Protein AF-A0A965CC77-F1 (afdb_monomer)

Secondary structure (DSSP, 8-state):
---------PPP---------------PPPPPPPP-HHHHHHHHH-TTTT-GGGHHHHHHHHHHHHHHHHTT--TTSHHHHHHHHHHHHHH-HHHHS-TT--S---------------------SS----HHHHHHHHHTT--HHHHHHHHHHHHHH--

Mean predicted aligned error: 20.15 Å

Nearest PDB structures (foldseek):
  8jr0-assembly1_C  TM=3.461E-01  e=9.703E+00  Mycobacterium tuberculosis

pLDDT: mean 76.2, std 16.99, range [41.66, 95.94]

Foldseek 3Di:
DDDDPPDPDPDPPPDPPPPPPPPPPPPPPPDPDPPLPVVVVLCVVCVLQPDPVNVVLNVVLVVLLVVCVVVVNDCSDPVVVVVSVVVSCVVCVVVVPDPPDPPPPDPDPDPDPDPDDDDDDDDDPDFDDDPVLVVVCVVVVHPSVVSSVVVVVVVVVVD

Structure (mmCIF, N/CA/C/O backbone):
data_AF-A0A965CC77-F1
#
_entry.id   AF-A0A965CC77-F1
#
loop_
_atom_site.group_PDB
_atom_site.id
_atom_site.type_symbol
_atom_site.label_atom_id
_atom_site.label_alt_id
_atom_site.label_comp_id
_atom_site.label_asym_id
_atom_site.label_entity_id
_atom_site.label_seq_id
_atom_site.pdbx_PDB_ins_code
_atom_site.Cartn_x
_atom_site.Cartn_y
_atom_site.Cartn_z
_atom_site.occupancy
_atom_site.B_iso_or_equiv
_atom_site.auth_seq_id
_atom_site.auth_comp_id
_atom_site.auth_asym_id
_atom_site.auth_atom_id
_atom_site.pdbx_PDB_model_num
ATOM 1 N N . LYS A 1 1 ? 20.777 -10.849 99.265 1.00 48.00 1 LYS A N 1
ATOM 2 C CA . LYS A 1 1 ? 19.436 -10.314 98.931 1.00 48.00 1 LYS A CA 1
ATOM 3 C C . LYS A 1 1 ? 19.590 -9.164 97.937 1.00 48.00 1 LYS A C 1
ATOM 5 O O . LYS A 1 1 ? 19.786 -8.059 98.401 1.00 48.00 1 LYS A O 1
ATOM 10 N N . VAL A 1 2 ? 19.589 -9.453 96.631 1.00 54.19 2 VAL A N 1
ATOM 11 C CA . VAL A 1 2 ? 19.307 -8.567 95.466 1.00 54.19 2 VAL A CA 1
ATOM 12 C C . VAL A 1 2 ? 19.549 -9.461 94.238 1.00 54.19 2 VAL A C 1
ATOM 14 O O . VAL A 1 2 ? 20.683 -9.850 93.998 1.00 54.19 2 VAL A O 1
ATOM 17 N N . GLU A 1 3 ? 18.567 -10.153 93.665 1.00 58.31 3 GLU A N 1
ATOM 18 C CA . GLU A 1 3 ? 17.359 -9.722 92.934 1.00 58.31 3 GLU A CA 1
ATOM 19 C C . GLU A 1 3 ? 17.663 -9.146 91.532 1.00 58.31 3 GLU A C 1
ATOM 21 O O . GLU A 1 3 ? 17.877 -7.956 91.344 1.00 58.31 3 GLU A O 1
ATOM 26 N N . ARG A 1 4 ? 17.711 -10.080 90.567 1.00 63.16 4 ARG A N 1
ATOM 27 C CA . ARG A 1 4 ? 17.312 -10.007 89.146 1.00 63.16 4 ARG A CA 1
ATOM 28 C C . ARG A 1 4 ? 17.517 -8.678 88.391 1.00 63.16 4 ARG A C 1
ATOM 30 O O . ARG A 1 4 ? 16.589 -7.889 88.265 1.00 63.16 4 ARG A O 1
ATOM 37 N N . LEU A 1 5 ? 18.645 -8.559 87.684 1.00 59.41 5 LEU A N 1
ATOM 38 C CA . LEU A 1 5 ? 18.768 -7.730 86.469 1.00 59.41 5 LEU A CA 1
ATOM 39 C C . LEU A 1 5 ? 19.151 -8.583 85.246 1.00 59.41 5 LEU A C 1
ATOM 41 O O . LEU A 1 5 ? 20.173 -8.382 84.602 1.00 59.41 5 LEU A O 1
ATOM 45 N N . ALA A 1 6 ? 18.317 -9.562 84.913 1.00 60.06 6 ALA A N 1
ATOM 46 C CA . ALA A 1 6 ? 18.449 -10.311 83.667 1.00 60.06 6 ALA A CA 1
ATOM 47 C C . ALA A 1 6 ? 17.050 -10.570 83.116 1.00 60.06 6 ALA A C 1
ATOM 49 O O . ALA A 1 6 ? 16.514 -11.645 83.346 1.00 60.06 6 ALA A O 1
ATOM 50 N N . ASN A 1 7 ? 16.414 -9.542 82.537 1.00 61.62 7 ASN A N 1
ATOM 51 C CA . ASN A 1 7 ? 15.302 -9.686 81.580 1.00 61.62 7 ASN A CA 1
ATOM 52 C C . ASN A 1 7 ? 14.756 -8.336 81.071 1.00 61.62 7 ASN A C 1
ATOM 54 O O . ASN A 1 7 ? 13.548 -8.158 80.956 1.00 61.62 7 ASN A O 1
ATOM 58 N N . TYR A 1 8 ? 15.617 -7.377 80.718 1.00 59.88 8 TYR A N 1
ATOM 59 C CA . TYR A 1 8 ? 15.155 -6.240 79.914 1.00 59.88 8 TYR A CA 1
ATOM 60 C C . TYR A 1 8 ? 15.536 -6.467 78.454 1.00 59.88 8 TYR A C 1
ATOM 62 O O . TYR A 1 8 ? 16.617 -6.098 78.003 1.00 59.88 8 TYR A O 1
ATOM 70 N N . LYS A 1 9 ? 14.652 -7.156 77.729 1.00 62.47 9 LYS A N 1
ATOM 71 C CA . LYS A 1 9 ? 14.700 -7.256 76.272 1.00 62.47 9 LYS A CA 1
ATOM 72 C C . LYS A 1 9 ? 13.653 -6.279 75.754 1.00 62.47 9 LYS A C 1
ATOM 74 O O . LYS A 1 9 ? 12.461 -6.540 75.890 1.00 62.47 9 LYS A O 1
ATOM 79 N N . SER A 1 10 ? 14.089 -5.133 75.240 1.00 63.38 10 SER A N 1
ATOM 80 C CA . SER A 1 10 ? 13.192 -4.185 74.579 1.00 63.38 10 SER A CA 1
ATOM 81 C C . SER A 1 10 ? 12.434 -4.918 73.465 1.00 63.38 10 SER A C 1
ATOM 83 O O . SER A 1 10 ? 13.075 -5.655 72.705 1.00 63.38 10 SER A O 1
ATOM 85 N N . PRO A 1 11 ? 11.102 -4.777 73.354 1.00 66.44 11 PRO A N 1
ATOM 86 C CA . PRO A 1 11 ? 10.393 -5.333 72.213 1.00 66.44 11 PRO A CA 1
ATOM 87 C C . PRO A 1 11 ? 10.922 -4.652 70.940 1.00 66.44 11 PRO A C 1
ATOM 89 O O . PRO A 1 11 ? 11.126 -3.434 70.949 1.00 66.44 11 PRO A O 1
ATOM 92 N N . PRO A 1 12 ? 11.200 -5.402 69.858 1.00 61.41 12 PRO A N 1
ATOM 93 C CA . PRO A 1 12 ? 11.534 -4.780 68.590 1.00 61.41 12 PRO A CA 1
ATOM 94 C C . PRO A 1 12 ? 10.345 -3.924 68.154 1.00 61.41 12 PRO A C 1
ATOM 96 O O . PRO A 1 12 ? 9.208 -4.394 68.119 1.00 61.41 12 PRO A O 1
ATOM 99 N N . LEU A 1 13 ? 10.618 -2.661 67.831 1.00 61.09 13 LEU A N 1
ATOM 100 C CA . LEU A 1 13 ? 9.672 -1.752 67.194 1.00 61.09 13 LEU A CA 1
ATOM 101 C C . LEU A 1 13 ? 9.533 -2.180 65.724 1.00 61.09 13 LEU A C 1
ATOM 103 O O . LEU A 1 13 ? 10.049 -1.546 64.808 1.00 61.09 13 LEU A O 1
ATOM 107 N N . GLN A 1 14 ? 8.944 -3.352 65.509 1.00 59.06 14 GLN A N 1
ATOM 108 C CA . GLN A 1 14 ? 8.606 -3.826 64.182 1.00 59.06 14 GLN A CA 1
ATOM 109 C C . GLN A 1 14 ? 7.265 -3.187 63.843 1.00 59.06 14 GLN A C 1
ATOM 111 O O . GLN A 1 14 ? 6.222 -3.605 64.340 1.00 59.06 14 GLN A O 1
ATOM 116 N N . ASN A 1 15 ? 7.325 -2.104 63.070 1.00 61.09 15 ASN A N 1
ATOM 117 C CA . ASN A 1 15 ? 6.144 -1.475 62.496 1.00 61.09 15 ASN A CA 1
ATOM 118 C C . ASN A 1 15 ? 5.322 -2.561 61.797 1.00 61.09 15 ASN A C 1
ATOM 120 O O . ASN A 1 15 ? 5.904 -3.393 61.094 1.00 61.09 15 ASN A O 1
ATOM 124 N N . GLU A 1 16 ? 4.004 -2.554 62.013 1.00 60.78 16 GLU A N 1
ATOM 125 C CA . GLU A 1 16 ? 3.051 -3.395 61.292 1.00 60.78 16 GLU A CA 1
ATOM 126 C C . GLU A 1 16 ? 3.426 -3.419 59.812 1.00 60.78 16 GLU A C 1
ATOM 128 O O . GLU A 1 16 ? 3.347 -2.413 59.103 1.00 60.78 16 GLU A O 1
ATOM 133 N N . GLN A 1 17 ? 3.896 -4.582 59.369 1.00 56.34 17 GLN A N 1
ATOM 134 C CA . GLN A 1 17 ? 4.055 -4.878 57.965 1.00 56.34 17 GLN A CA 1
ATOM 135 C C . GLN A 1 17 ? 2.638 -4.876 57.406 1.00 56.34 17 GLN A C 1
ATOM 137 O O . GLN A 1 17 ? 1.882 -5.827 57.589 1.00 56.34 17 GLN A O 1
ATOM 142 N N . THR A 1 18 ? 2.256 -3.748 56.817 1.00 57.38 18 THR A N 1
ATOM 143 C CA . THR A 1 18 ? 1.028 -3.619 56.049 1.00 57.38 18 THR A CA 1
ATOM 144 C C . THR A 1 18 ? 1.132 -4.672 54.959 1.00 57.38 18 THR A C 1
ATOM 146 O O . THR A 1 18 ? 1.984 -4.578 54.077 1.00 57.38 18 THR A O 1
ATOM 149 N N . ASP A 1 19 ? 0.336 -5.731 55.091 1.00 53.94 19 ASP A N 1
ATOM 150 C CA . ASP A 1 19 ? 0.181 -6.759 54.075 1.00 53.94 19 ASP A CA 1
ATOM 151 C C . ASP A 1 19 ? -0.388 -6.061 52.839 1.00 53.94 19 ASP A C 1
ATOM 153 O O . ASP A 1 19 ? -1.588 -5.799 52.727 1.00 53.94 19 ASP A O 1
ATOM 157 N N . VAL A 1 20 ? 0.506 -5.632 51.949 1.00 55.69 20 VAL A N 1
ATOM 158 C CA . VAL A 1 20 ? 0.132 -5.102 50.648 1.00 55.69 20 VAL A CA 1
ATOM 159 C C . VAL A 1 20 ? -0.315 -6.319 49.860 1.00 55.69 20 VAL A C 1
ATOM 161 O O . VAL A 1 20 ? 0.488 -6.962 49.187 1.00 55.69 20 VAL A O 1
ATOM 164 N N . LYS A 1 21 ? -1.596 -6.678 49.994 1.00 60.78 21 LYS A N 1
ATOM 165 C CA . LYS A 1 21 ? -2.269 -7.551 49.038 1.00 60.78 21 LYS A CA 1
ATOM 166 C C . LYS A 1 21 ? -1.877 -7.053 47.647 1.00 60.78 21 LYS A C 1
ATOM 168 O 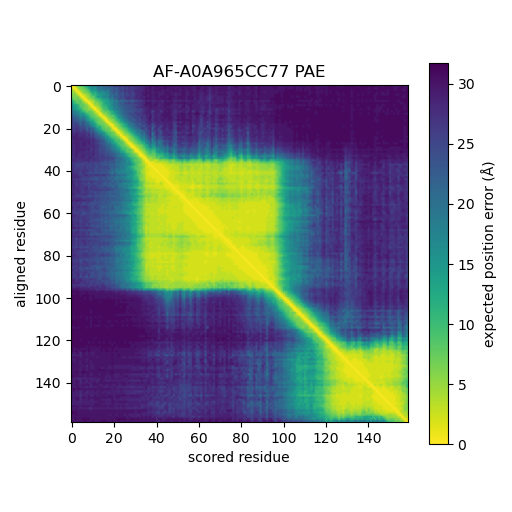O . LYS A 1 21 ? -2.215 -5.912 47.320 1.00 60.78 21 LYS A O 1
ATOM 173 N N . PRO A 1 22 ? -1.169 -7.841 46.822 1.00 56.47 22 PRO A N 1
ATOM 174 C CA . PRO A 1 22 ? -1.091 -7.510 45.420 1.00 56.47 22 PRO A CA 1
ATOM 175 C C . PRO A 1 22 ? -2.518 -7.667 44.906 1.00 56.47 22 PRO A C 1
ATOM 177 O O . PRO A 1 22 ? -3.017 -8.790 44.782 1.00 56.47 22 PRO A O 1
ATOM 180 N N . ASP A 1 23 ? -3.196 -6.539 44.689 1.00 53.59 23 ASP A N 1
ATOM 181 C CA . ASP A 1 23 ? -4.390 -6.469 43.861 1.00 53.59 23 ASP A CA 1
ATOM 182 C C . ASP A 1 23 ? -3.997 -7.120 42.540 1.00 53.59 23 ASP A C 1
ATOM 184 O O . ASP A 1 23 ? -3.299 -6.559 41.693 1.00 53.59 23 ASP A O 1
ATOM 188 N N . SER A 1 24 ? -4.329 -8.402 42.453 1.00 54.28 24 SER A N 1
ATOM 189 C CA . SER A 1 24 ? -4.095 -9.226 41.294 1.00 54.28 24 SER A CA 1
ATOM 190 C C . SER A 1 24 ? -5.127 -8.725 40.314 1.00 54.28 24 SER A C 1
ATOM 192 O O . SER A 1 24 ? -6.263 -9.195 40.303 1.00 54.28 24 SER A O 1
ATOM 194 N N . VAL A 1 25 ? -4.763 -7.685 39.565 1.00 53.00 25 VAL A N 1
ATOM 195 C CA . VAL A 1 25 ? -5.530 -7.229 38.419 1.00 53.00 25 VAL A CA 1
ATOM 196 C C . VAL A 1 25 ? -5.524 -8.421 37.477 1.00 53.00 25 VAL A C 1
ATOM 198 O O . VAL A 1 25 ? -4.558 -8.663 36.755 1.00 53.00 25 VAL A O 1
ATOM 201 N N . VAL A 1 26 ? -6.568 -9.241 37.573 1.00 53.47 26 VAL A N 1
ATOM 202 C CA . VAL A 1 26 ? -6.860 -10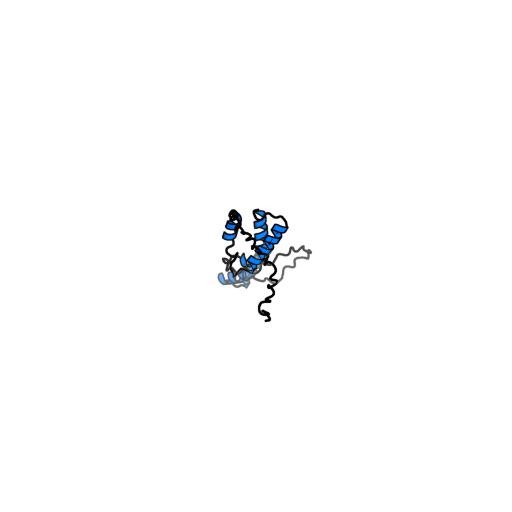.288 36.610 1.00 53.47 26 VAL A CA 1
ATOM 203 C C . VAL A 1 26 ? -7.108 -9.528 35.318 1.00 53.47 26 VAL A C 1
ATOM 205 O O . VAL A 1 26 ? -8.204 -9.031 35.066 1.00 53.47 26 VAL A O 1
ATOM 208 N N . GLN A 1 27 ? -6.046 -9.351 34.529 1.00 57.84 27 GLN A N 1
ATOM 209 C CA . GLN A 1 27 ? -6.159 -9.025 33.122 1.00 57.84 27 GLN A CA 1
ATOM 210 C C . GLN A 1 27 ? -6.883 -10.212 32.508 1.00 57.84 27 GLN A C 1
ATOM 212 O O . GLN A 1 27 ? -6.274 -11.200 32.105 1.00 57.84 27 GLN A O 1
ATOM 217 N N . ASN A 1 28 ? -8.212 -10.138 32.514 1.00 56.66 28 ASN A N 1
ATOM 218 C CA . ASN A 1 28 ? -9.035 -10.975 31.672 1.00 56.66 28 ASN A CA 1
ATOM 219 C C . ASN A 1 28 ? -8.447 -10.809 30.263 1.00 56.66 28 ASN A C 1
ATOM 221 O O . ASN A 1 28 ? -8.403 -9.666 29.788 1.00 56.66 28 ASN A O 1
ATOM 225 N N . PRO A 1 29 ? -7.930 -11.871 29.617 1.00 62.66 29 PRO A N 1
ATOM 226 C CA . PRO A 1 29 ? -7.475 -11.743 28.246 1.00 62.66 29 PRO A CA 1
ATOM 227 C C . PRO A 1 29 ? -8.653 -11.165 27.454 1.00 62.66 29 PRO A C 1
ATOM 229 O O . PRO A 1 29 ? -9.780 -11.651 27.626 1.00 62.66 29 PRO A O 1
ATOM 232 N N . PRO A 1 30 ? -8.452 -10.084 26.678 1.00 61.62 30 PRO A N 1
ATOM 233 C CA . PRO A 1 30 ? -9.524 -9.532 25.870 1.00 61.62 30 PRO A CA 1
ATOM 234 C C . PRO A 1 30 ? -10.113 -10.683 25.061 1.00 61.62 30 PRO A C 1
ATOM 236 O O . PRO A 1 30 ? -9.367 -11.458 24.456 1.00 61.62 30 PRO A O 1
ATOM 239 N N . ALA A 1 31 ? -11.439 -10.836 25.123 1.00 61.34 31 ALA A N 1
ATOM 240 C CA . ALA A 1 31 ? -12.141 -11.814 24.304 1.00 61.34 31 ALA A CA 1
ATOM 241 C C . ALA A 1 31 ? -11.604 -11.690 22.871 1.00 61.34 31 ALA A C 1
ATOM 243 O O . ALA A 1 31 ? -11.422 -10.550 22.420 1.00 61.34 31 ALA A O 1
ATOM 244 N N . PRO A 1 32 ? -11.291 -12.806 22.183 1.00 58.69 32 PRO A N 1
ATOM 245 C CA . PRO A 1 32 ? -10.737 -12.739 20.842 1.00 58.69 32 PRO A CA 1
ATOM 246 C C . PRO A 1 32 ? -11.667 -11.861 20.017 1.00 58.69 32 PRO A C 1
ATOM 248 O O . PRO A 1 32 ? -12.861 -12.151 19.891 1.00 58.69 32 PRO A O 1
ATOM 251 N N . ALA A 1 33 ? -11.136 -10.725 19.559 1.00 62.56 33 ALA A N 1
ATOM 252 C CA . ALA A 1 33 ? -11.894 -9.815 18.727 1.00 62.56 33 ALA A CA 1
ATOM 253 C C . ALA A 1 33 ? -12.470 -10.632 17.562 1.00 62.56 33 ALA A C 1
ATOM 255 O O . ALA A 1 33 ? -11.777 -11.528 17.065 1.00 62.56 33 ALA A O 1
ATOM 256 N N . PRO A 1 34 ? -13.723 -10.376 17.145 1.00 64.88 34 PRO A N 1
ATOM 257 C CA . PRO A 1 34 ? -14.297 -11.072 16.005 1.00 64.88 34 PRO A CA 1
ATOM 258 C C . PRO A 1 34 ? -13.305 -10.989 14.849 1.00 64.88 34 PRO A C 1
ATOM 260 O O . PRO A 1 34 ? -12.827 -9.900 14.520 1.00 64.88 34 PRO A O 1
ATOM 263 N N . VAL A 1 35 ? -12.946 -12.157 14.314 1.00 63.47 35 VAL A N 1
ATOM 264 C CA . VAL A 1 35 ? -11.918 -12.287 13.284 1.00 63.47 35 VAL A CA 1
ATOM 265 C C . VAL A 1 35 ? -12.329 -11.394 12.124 1.00 63.47 35 VAL A C 1
ATOM 267 O O . VAL A 1 35 ? -13.403 -11.570 11.542 1.00 63.47 35 VAL A O 1
ATOM 270 N N . ASP A 1 36 ? -11.519 -10.383 11.833 1.00 79.38 36 ASP A N 1
ATOM 271 C CA . ASP A 1 36 ? -11.839 -9.451 10.768 1.00 79.38 36 ASP A CA 1
ATOM 272 C C . ASP A 1 36 ? -11.634 -10.163 9.431 1.00 79.38 36 ASP A C 1
ATOM 274 O O . ASP A 1 36 ? -10.512 -10.337 8.956 1.00 79.38 36 ASP A O 1
ATOM 278 N N . THR A 1 37 ? -12.739 -10.624 8.847 1.00 86.06 37 THR A N 1
ATOM 279 C CA . THR A 1 37 ? -12.742 -11.361 7.575 1.00 86.06 37 THR A CA 1
ATOM 280 C C . THR A 1 37 ? -11.993 -10.624 6.462 1.00 86.06 37 THR A C 1
ATOM 282 O O . THR A 1 37 ? -11.368 -11.271 5.622 1.00 86.06 37 THR A O 1
ATOM 285 N N . LYS A 1 38 ? -11.994 -9.281 6.465 1.00 86.12 38 LYS A N 1
ATOM 286 C CA . LYS A 1 38 ? -11.270 -8.480 5.471 1.00 86.12 38 LYS A CA 1
ATOM 287 C C . LYS A 1 38 ? -9.778 -8.440 5.747 1.00 86.12 38 LYS A C 1
ATOM 289 O O . LYS A 1 38 ? -8.998 -8.523 4.803 1.00 86.12 38 LYS A O 1
ATOM 294 N N . ALA A 1 39 ? -9.383 -8.350 7.014 1.00 85.62 39 ALA A N 1
ATOM 295 C CA . ALA A 1 39 ? -7.975 -8.419 7.387 1.00 85.62 39 ALA A CA 1
ATOM 296 C C . ALA A 1 39 ? -7.376 -9.777 7.009 1.00 85.62 39 ALA A C 1
ATOM 298 O O . ALA A 1 39 ? -6.283 -9.815 6.452 1.00 85.62 39 ALA A O 1
ATOM 299 N N . LEU A 1 40 ? -8.127 -10.861 7.221 1.00 87.44 40 LEU A N 1
ATOM 300 C CA . LEU A 1 40 ? -7.708 -12.209 6.842 1.00 87.44 40 LEU A CA 1
ATOM 301 C C . LEU A 1 40 ? -7.535 -12.328 5.321 1.00 87.44 40 LEU A C 1
ATOM 303 O O . LEU A 1 40 ? -6.464 -12.681 4.846 1.00 87.44 40 LEU A O 1
ATOM 307 N N . ALA A 1 41 ? -8.540 -11.899 4.550 1.00 89.31 41 ALA A N 1
ATOM 308 C CA . ALA A 1 41 ? -8.469 -11.905 3.089 1.00 89.31 41 ALA A CA 1
ATOM 309 C C . ALA A 1 41 ? -7.367 -10.987 2.527 1.00 89.31 41 ALA A C 1
ATOM 311 O O . ALA A 1 41 ? -6.851 -11.227 1.433 1.00 89.31 41 ALA A O 1
ATOM 312 N N . TRP A 1 42 ? -7.031 -9.903 3.231 1.00 89.00 42 TRP A N 1
ATOM 313 C CA . TRP A 1 42 ? -5.912 -9.038 2.870 1.00 89.00 42 TRP A CA 1
ATOM 314 C C . TRP A 1 42 ? -4.576 -9.720 3.165 1.00 89.00 42 TRP A C 1
ATOM 316 O O . TRP A 1 42 ? -3.704 -9.708 2.301 1.00 89.00 42 TRP A O 1
ATOM 326 N N . GLN A 1 43 ? -4.428 -10.356 4.325 1.00 88.00 43 GLN A N 1
ATOM 327 C CA . GLN A 1 43 ? -3.232 -11.118 4.676 1.00 88.00 43 GLN A CA 1
ATOM 328 C C . GLN A 1 43 ? -3.012 -12.285 3.704 1.00 88.00 43 GLN A C 1
ATOM 330 O O . GLN A 1 43 ? -1.904 -12.461 3.213 1.00 88.00 43 GLN A O 1
ATOM 335 N N . ASP A 1 44 ? -4.074 -13.002 3.323 1.00 88.12 44 ASP A N 1
ATOM 336 C CA . ASP A 1 44 ? -3.999 -14.090 2.342 1.00 88.12 44 ASP A CA 1
ATOM 337 C C . ASP A 1 44 ? -3.435 -13.623 0.990 1.00 88.12 44 ASP A C 1
ATOM 339 O O . ASP A 1 44 ? -2.691 -14.347 0.329 1.00 88.12 44 ASP A O 1
ATOM 343 N N . LYS A 1 45 ? -3.742 -12.386 0.585 1.00 88.38 45 LYS A N 1
ATOM 344 C CA . LYS A 1 45 ? -3.197 -11.763 -0.634 1.00 88.38 45 LYS A CA 1
ATOM 345 C C . LYS A 1 45 ? -1.779 -11.223 -0.456 1.00 88.38 45 LYS A C 1
ATOM 347 O O . LYS A 1 45 ? -1.078 -11.032 -1.445 1.00 88.38 45 LYS A O 1
ATOM 352 N N . ASN A 1 46 ? -1.375 -10.948 0.777 1.00 90.12 46 ASN A N 1
ATOM 353 C CA . ASN A 1 46 ? -0.124 -10.292 1.127 1.00 90.12 46 ASN A CA 1
ATOM 354 C C . ASN A 1 46 ? 0.711 -11.220 2.013 1.00 90.12 46 ASN A C 1
ATOM 356 O O . ASN A 1 46 ? 0.986 -10.901 3.165 1.00 90.12 46 ASN A O 1
ATOM 360 N N . GLN A 1 47 ? 1.124 -12.362 1.454 1.00 89.31 47 GLN A N 1
ATOM 361 C CA . GLN A 1 47 ? 1.928 -13.366 2.169 1.00 89.31 47 GLN A CA 1
ATOM 362 C C . GLN A 1 47 ? 3.250 -12.797 2.707 1.00 89.31 47 GLN A C 1
ATOM 364 O O . GLN A 1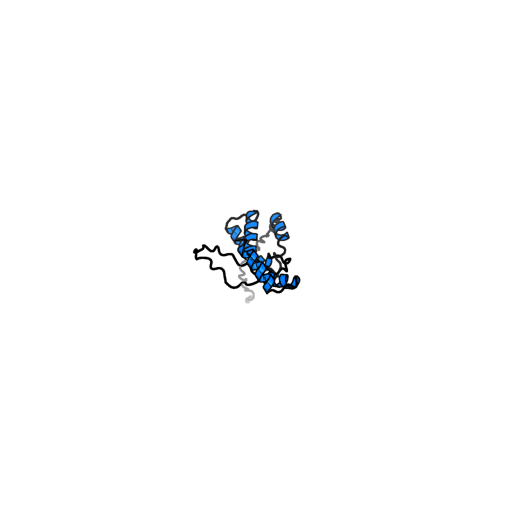 47 ? 3.711 -13.234 3.748 1.00 89.31 47 GLN A O 1
ATOM 369 N N . TRP A 1 48 ? 3.786 -11.756 2.058 1.00 88.88 48 TRP A N 1
ATOM 370 C CA . TRP A 1 48 ? 4.971 -11.018 2.506 1.00 88.88 48 TRP A CA 1
ATOM 371 C C . TRP A 1 48 ? 4.795 -10.347 3.882 1.00 88.88 48 TRP A C 1
ATOM 373 O O . TRP A 1 48 ? 5.775 -9.948 4.509 1.00 88.88 48 TRP A O 1
ATOM 383 N N . PHE A 1 49 ? 3.560 -10.159 4.360 1.00 90.31 49 PHE A N 1
ATOM 384 C CA . PHE A 1 49 ? 3.297 -9.485 5.626 1.00 90.31 49 PHE A CA 1
ATOM 385 C C . PHE A 1 49 ? 3.677 -10.384 6.808 1.00 90.31 49 PHE A C 1
ATOM 387 O O . PHE A 1 49 ? 3.013 -11.381 7.087 1.00 90.31 49 PHE A O 1
ATOM 394 N N . GLY A 1 50 ? 4.721 -9.991 7.540 1.00 85.81 50 GLY A N 1
ATOM 395 C CA . GLY A 1 50 ? 5.285 -10.784 8.636 1.00 85.81 50 GLY A CA 1
ATOM 39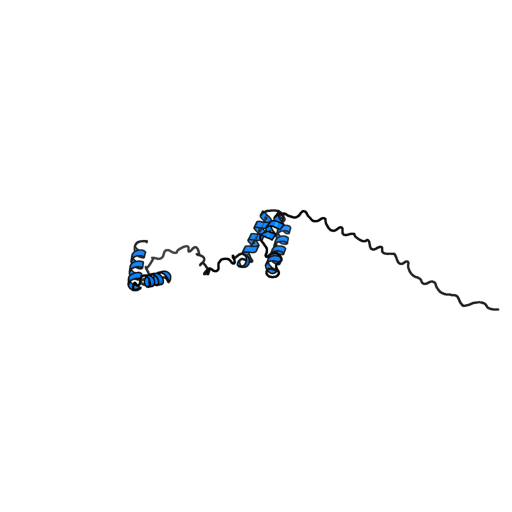6 C C . GLY A 1 50 ? 6.414 -11.728 8.217 1.00 85.81 50 GLY A C 1
ATOM 397 O O . GLY A 1 50 ? 7.000 -12.370 9.089 1.00 85.81 50 GLY A O 1
ATOM 398 N N . ASP A 1 51 ? 6.767 -11.774 6.929 1.00 90.69 51 ASP A N 1
ATOM 399 C CA . ASP A 1 51 ? 7.969 -12.471 6.482 1.00 90.69 51 ASP A CA 1
ATOM 400 C C . ASP A 1 51 ? 9.228 -11.688 6.889 1.00 90.69 51 ASP A C 1
ATOM 402 O O . ASP A 1 51 ? 9.289 -10.469 6.686 1.00 90.69 51 ASP A O 1
ATOM 406 N N . PRO A 1 52 ? 10.279 -12.366 7.385 1.00 88.88 52 PRO A N 1
ATOM 407 C CA . PRO A 1 52 ? 11.526 -11.710 7.777 1.00 88.88 52 PRO A CA 1
ATOM 408 C C . PRO A 1 52 ? 12.254 -11.061 6.589 1.00 88.88 52 PRO A C 1
ATOM 410 O O . PRO A 1 52 ? 12.973 -10.085 6.768 1.00 88.88 52 PRO A O 1
ATOM 413 N N . GLU A 1 53 ? 12.044 -11.552 5.364 1.00 87.25 53 GLU A N 1
ATOM 414 C CA . GLU A 1 53 ? 12.612 -10.951 4.147 1.00 87.25 53 GLU A CA 1
ATOM 415 C C . GLU A 1 53 ? 11.931 -9.627 3.752 1.00 87.25 53 GLU A C 1
ATOM 417 O O . GLU A 1 53 ? 12.511 -8.826 3.023 1.00 87.25 53 GLU A O 1
ATOM 422 N N . HIS A 1 54 ? 10.717 -9.372 4.251 1.00 89.19 54 HIS A N 1
ATOM 423 C CA . HIS A 1 54 ? 9.906 -8.195 3.928 1.00 89.19 54 HIS A CA 1
ATOM 424 C C . HIS A 1 54 ? 9.568 -7.380 5.192 1.00 89.19 54 HIS A C 1
ATOM 426 O O . HIS A 1 54 ? 8.513 -6.739 5.290 1.00 89.19 54 HIS A O 1
ATOM 432 N N . GLU A 1 55 ? 10.476 -7.375 6.175 1.00 92.31 55 GLU A N 1
ATOM 433 C CA . GLU A 1 55 ? 10.312 -6.654 7.444 1.00 92.31 55 GLU A CA 1
ATOM 434 C C . GLU A 1 55 ? 10.125 -5.142 7.231 1.00 92.31 55 GLU A C 1
ATOM 436 O O . GLU A 1 55 ? 9.296 -4.512 7.896 1.00 92.31 55 GLU A O 1
ATOM 441 N N . GLU A 1 56 ? 10.823 -4.555 6.255 1.00 92.75 56 GLU A N 1
ATOM 442 C CA . GLU A 1 56 ? 10.686 -3.134 5.917 1.00 92.75 56 GLU A CA 1
ATOM 443 C C . GLU A 1 56 ? 9.281 -2.800 5.3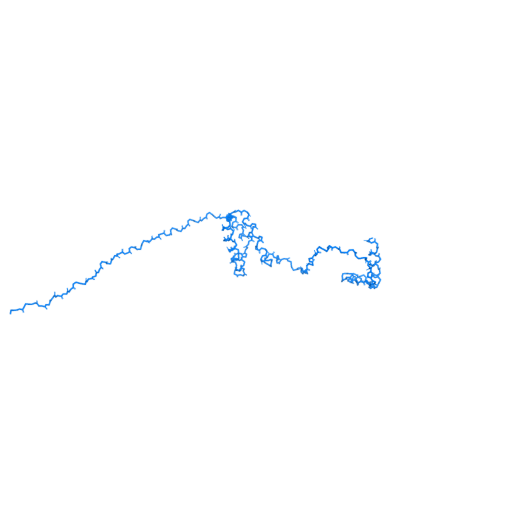98 1.00 92.75 56 GLU A C 1
ATOM 445 O O . GLU 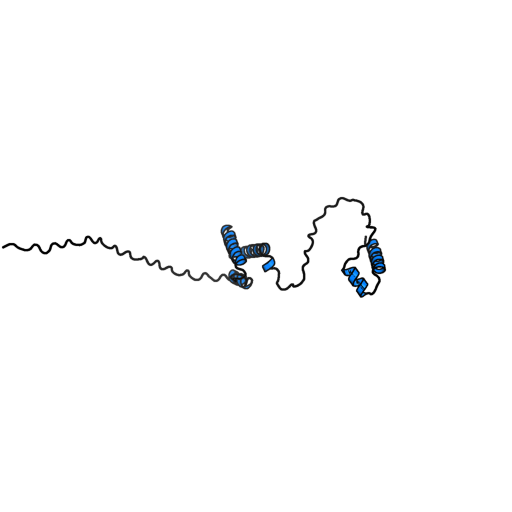A 1 56 ? 8.667 -1.819 5.830 1.00 92.75 56 GLU A O 1
ATOM 450 N N . MET A 1 57 ? 8.734 -3.644 4.516 1.00 92.00 57 MET A N 1
ATOM 451 C CA . MET A 1 57 ? 7.368 -3.491 4.007 1.00 92.00 57 MET A CA 1
ATOM 452 C C . MET A 1 57 ? 6.341 -3.632 5.124 1.00 92.00 57 MET A C 1
ATOM 454 O O . MET A 1 57 ? 5.392 -2.850 5.199 1.00 92.00 57 MET A O 1
ATOM 458 N N . THR A 1 58 ? 6.547 -4.605 6.012 1.00 93.50 58 THR A N 1
ATOM 459 C CA . THR A 1 58 ? 5.677 -4.855 7.165 1.00 93.50 58 THR A CA 1
ATOM 460 C C . THR A 1 58 ? 5.689 -3.660 8.119 1.00 93.50 58 THR A C 1
ATOM 462 O O . THR A 1 58 ? 4.634 -3.129 8.473 1.00 93.50 58 THR A O 1
ATOM 465 N N . SER A 1 59 ? 6.873 -3.155 8.464 1.00 94.56 59 SER A N 1
ATOM 466 C CA . SER A 1 59 ? 7.048 -1.975 9.318 1.00 94.56 59 SER A CA 1
ATOM 467 C C . SER A 1 59 ? 6.406 -0.730 8.709 1.00 94.56 59 SER A C 1
ATOM 469 O O . SER A 1 59 ? 5.715 0.031 9.395 1.00 94.56 59 SER A O 1
ATOM 471 N N . PHE A 1 60 ? 6.567 -0.540 7.398 1.00 94.94 60 PHE A N 1
ATOM 472 C CA . PHE A 1 60 ? 5.925 0.551 6.680 1.00 94.94 60 PHE A CA 1
ATOM 473 C C . PHE A 1 60 ? 4.397 0.424 6.676 1.00 94.94 60 PHE A C 1
ATOM 475 O O . PHE A 1 60 ? 3.704 1.410 6.941 1.00 94.94 60 PHE A O 1
ATOM 482 N N . ALA A 1 61 ? 3.860 -0.773 6.426 1.00 93.56 61 ALA A N 1
ATOM 483 C CA . ALA A 1 61 ? 2.425 -1.038 6.461 1.00 93.56 61 ALA A CA 1
ATOM 484 C C . ALA A 1 61 ? 1.830 -0.725 7.844 1.00 93.56 61 ALA A C 1
ATOM 486 O O . ALA A 1 61 ? 0.793 -0.065 7.930 1.00 93.56 61 ALA A O 1
ATOM 487 N N . LEU A 1 62 ? 2.516 -1.107 8.927 1.00 93.94 62 LEU A N 1
ATOM 488 C CA . LEU A 1 62 ? 2.117 -0.783 10.300 1.00 93.94 62 LEU A CA 1
ATOM 489 C C . LEU A 1 62 ? 2.152 0.727 10.577 1.00 93.94 62 LEU A C 1
ATOM 491 O O . LEU A 1 62 ? 1.215 1.278 11.162 1.00 93.94 62 LEU A O 1
ATOM 495 N N . GLY A 1 63 ? 3.192 1.429 10.122 1.00 95.19 63 GLY A N 1
ATOM 496 C CA . GLY A 1 63 ? 3.263 2.889 10.229 1.00 95.19 63 GLY A CA 1
ATOM 497 C C . GLY A 1 63 ? 2.139 3.584 9.452 1.00 95.19 63 GLY A C 1
ATOM 498 O O . GLY A 1 63 ? 1.524 4.543 9.932 1.00 95.19 63 GLY A O 1
ATOM 499 N N . LEU A 1 64 ? 1.814 3.070 8.265 1.00 95.31 64 LEU A N 1
ATOM 500 C CA . LEU A 1 64 ? 0.726 3.580 7.443 1.00 95.31 64 LEU A CA 1
ATOM 501 C C . LEU A 1 64 ? -0.644 3.306 8.070 1.00 95.31 64 LEU A C 1
ATOM 503 O O . LEU A 1 64 ? -1.489 4.200 8.067 1.00 95.31 64 LEU A O 1
ATOM 507 N N . HIS A 1 65 ? -0.844 2.126 8.660 1.00 94.00 65 HIS A N 1
ATOM 508 C CA . HIS A 1 65 ? -2.034 1.795 9.441 1.00 94.00 65 HIS A CA 1
ATOM 509 C C . HIS A 1 65 ? -2.269 2.834 10.541 1.00 94.00 65 HIS A C 1
ATOM 511 O O . HIS A 1 65 ? -3.330 3.458 10.586 1.00 94.00 65 HIS A O 1
ATOM 517 N N . GLN A 1 66 ? -1.252 3.099 11.371 1.00 95.62 66 GLN A N 1
ATOM 518 C CA . GLN A 1 66 ? -1.351 4.095 12.441 1.00 95.62 66 GLN A CA 1
ATOM 519 C C . GLN A 1 66 ? -1.710 5.478 11.894 1.00 95.62 66 GLN A C 1
ATOM 521 O O . GLN A 1 66 ? -2.538 6.184 12.471 1.00 95.62 66 GLN A O 1
ATOM 526 N N . LYS A 1 67 ? -1.119 5.871 10.760 1.00 95.94 67 LYS A N 1
ATOM 527 C CA . LYS A 1 67 ? -1.441 7.137 10.098 1.00 95.94 67 LYS A CA 1
ATOM 528 C C . LYS A 1 67 ? -2.897 7.181 9.627 1.00 95.94 67 LYS A C 1
ATOM 530 O O . LYS A 1 67 ? -3.561 8.186 9.851 1.00 95.94 67 LYS A O 1
ATOM 535 N N . LEU A 1 68 ? -3.400 6.125 8.991 1.00 94.81 68 LEU A N 1
ATOM 536 C CA . LEU A 1 68 ? -4.772 6.065 8.479 1.00 94.81 68 LEU A CA 1
ATOM 537 C C . LEU A 1 68 ? -5.805 6.083 9.609 1.00 94.81 68 LEU A C 1
ATOM 539 O O . LEU A 1 68 ? -6.760 6.853 9.538 1.00 94.81 68 LEU A O 1
ATOM 543 N N . VAL A 1 69 ? -5.568 5.326 10.681 1.00 94.62 69 VAL A N 1
ATOM 544 C CA . VAL A 1 69 ? -6.437 5.326 11.866 1.00 94.62 69 VAL A CA 1
ATOM 545 C C . VAL A 1 69 ? -6.440 6.699 12.543 1.00 94.62 69 VAL A C 1
ATOM 547 O O . VAL A 1 69 ? -7.502 7.208 12.888 1.00 94.62 69 VAL A O 1
ATOM 550 N N . ARG A 1 70 ? -5.278 7.361 12.663 1.00 95.31 70 ARG A N 1
ATOM 551 C CA . ARG A 1 70 ? -5.195 8.742 13.182 1.00 95.31 70 ARG A CA 1
ATOM 552 C C . ARG A 1 70 ? -5.938 9.756 12.314 1.00 95.31 70 ARG A C 1
ATOM 554 O O . ARG A 1 70 ? -6.440 10.742 12.837 1.00 95.31 70 ARG A O 1
ATOM 561 N N . LEU A 1 71 ? -6.011 9.521 11.005 1.00 93.88 71 LEU A N 1
ATOM 562 C CA . LEU A 1 71 ? -6.801 10.330 10.073 1.00 93.88 71 LEU A CA 1
ATOM 563 C C . LEU A 1 71 ? -8.309 10.022 10.141 1.00 93.88 71 LEU A C 1
ATOM 565 O O . LEU A 1 71 ? -9.074 10.625 9.393 1.00 93.88 71 LEU A O 1
ATOM 569 N N . GLY A 1 72 ? -8.738 9.098 11.007 1.00 93.31 72 GLY A N 1
ATOM 570 C CA . GLY A 1 72 ? -10.137 8.700 11.154 1.00 93.31 72 GLY A CA 1
ATOM 571 C C . GLY A 1 72 ? -10.629 7.750 10.063 1.00 93.31 72 GLY A C 1
ATOM 572 O O . GLY A 1 72 ? -11.834 7.595 9.893 1.00 93.31 72 GLY A O 1
ATOM 573 N N . VAL A 1 73 ? -9.724 7.124 9.303 1.00 93.25 73 VAL A N 1
ATOM 574 C CA . VAL A 1 73 ? -10.101 6.100 8.324 1.00 93.25 73 VAL A CA 1
ATOM 575 C C . VAL A 1 73 ? -10.388 4.800 9.070 1.00 93.25 73 VAL A C 1
ATOM 577 O O . VAL A 1 73 ? -9.529 4.300 9.796 1.00 93.25 73 VAL A O 1
ATOM 580 N N . ASP A 1 74 ? -11.582 4.243 8.871 1.00 91.25 74 ASP A N 1
ATOM 581 C CA . ASP A 1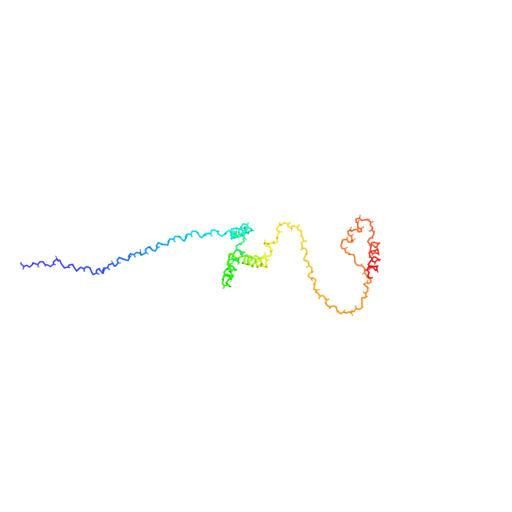 74 ? -11.974 2.977 9.488 1.00 91.25 74 ASP A CA 1
ATOM 582 C C . ASP A 1 74 ? -11.106 1.826 8.939 1.00 91.25 74 ASP A C 1
ATOM 584 O O . ASP A 1 74 ? -11.146 1.577 7.727 1.00 91.25 74 ASP A O 1
ATOM 588 N N . PRO A 1 75 ? -10.346 1.100 9.784 1.00 89.12 75 PRO A N 1
ATOM 589 C CA . PRO A 1 75 ? -9.497 -0.016 9.361 1.00 89.12 75 PRO A CA 1
ATOM 590 C C . PRO A 1 75 ? -10.266 -1.192 8.738 1.00 89.12 75 PRO A C 1
ATOM 592 O O . PRO A 1 75 ? -9.646 -2.053 8.124 1.00 89.12 75 PRO A O 1
ATOM 595 N N . ARG A 1 76 ? -11.601 -1.225 8.853 1.00 89.31 76 ARG A N 1
ATOM 596 C CA . ARG A 1 76 ? -12.471 -2.246 8.237 1.00 89.31 76 ARG A CA 1
ATOM 597 C C . ARG A 1 76 ? -13.062 -1.822 6.892 1.00 89.31 76 ARG A C 1
ATOM 599 O O . ARG A 1 76 ? -13.744 -2.598 6.211 1.00 89.31 76 ARG A O 1
ATOM 606 N N . SER A 1 77 ? -12.847 -0.571 6.500 1.00 91.12 77 SER A N 1
ATOM 607 C CA . SER A 1 77 ? -13.380 -0.030 5.253 1.00 91.12 77 SER A CA 1
ATOM 608 C C . SER A 1 77 ? -12.582 -0.513 4.041 1.00 91.12 77 SER A C 1
ATOM 610 O O . SER A 1 77 ? -11.370 -0.706 4.101 1.00 91.12 77 SER A O 1
ATOM 612 N N . ASP A 1 78 ? -13.239 -0.654 2.888 1.00 90.56 78 ASP A N 1
ATOM 613 C CA . ASP A 1 78 ? -12.525 -0.957 1.636 1.00 90.56 78 ASP A CA 1
ATOM 614 C C . ASP A 1 78 ? -11.612 0.201 1.207 1.00 90.56 78 ASP A C 1
ATOM 616 O O . ASP A 1 78 ? -10.618 0.005 0.509 1.00 90.56 78 ASP A O 1
ATOM 620 N N . GLU A 1 79 ? -11.936 1.423 1.634 1.00 91.94 79 GLU A N 1
ATOM 621 C CA . GLU A 1 79 ? -11.110 2.600 1.400 1.00 91.94 79 GLU A CA 1
ATOM 622 C C . GLU A 1 79 ? -9.757 2.507 2.114 1.00 91.94 79 GLU A C 1
ATOM 624 O O . GLU A 1 79 ? -8.732 2.856 1.521 1.00 91.94 79 GLU A O 1
ATOM 629 N N . TYR A 1 80 ? -9.738 2.006 3.351 1.00 94.19 80 TYR A N 1
ATOM 630 C CA . TYR A 1 80 ? -8.510 1.776 4.105 1.00 94.19 80 TYR A CA 1
ATOM 631 C C . TYR A 1 80 ? -7.536 0.889 3.325 1.00 94.19 80 TYR A C 1
ATOM 633 O O . TYR A 1 80 ? -6.408 1.310 3.059 1.00 94.19 80 TYR A O 1
ATOM 641 N N . TYR A 1 81 ? -7.991 -0.281 2.870 1.00 91.94 81 TYR A N 1
ATOM 642 C CA . TYR A 1 81 ? -7.149 -1.224 2.130 1.00 91.94 81 TYR A CA 1
ATOM 643 C C . TYR A 1 81 ? -6.701 -0.666 0.776 1.00 91.94 81 TYR A C 1
ATOM 645 O O . TYR A 1 81 ? -5.537 -0.801 0.415 1.00 91.94 81 TYR A O 1
ATOM 653 N N . LYS A 1 82 ? -7.570 0.067 0.062 1.00 92.50 82 LYS A N 1
ATOM 654 C CA . LYS A 1 82 ? -7.185 0.754 -1.185 1.00 92.50 82 LYS A CA 1
ATOM 655 C C . LYS A 1 82 ? -6.057 1.763 -0.968 1.00 92.50 82 LYS A C 1
ATOM 657 O O . LYS A 1 82 ? -5.129 1.829 -1.773 1.00 92.50 82 LYS A O 1
ATOM 662 N N . ARG A 1 83 ? -6.137 2.576 0.092 1.00 94.00 83 ARG A N 1
ATOM 663 C CA . ARG A 1 83 ? -5.099 3.566 0.429 1.00 94.00 83 ARG A CA 1
ATOM 664 C C . ARG A 1 83 ? -3.806 2.886 0.876 1.00 94.00 83 ARG A C 1
ATOM 666 O O . ARG A 1 83 ? -2.730 3.349 0.497 1.00 94.00 83 ARG A O 1
ATOM 673 N N . LEU A 1 84 ? -3.923 1.806 1.648 1.00 93.38 84 LEU A N 1
ATOM 674 C CA . LEU A 1 84 ? -2.797 1.010 2.120 1.00 93.38 84 LEU A CA 1
ATOM 675 C C . LEU A 1 84 ? -2.034 0.391 0.945 1.00 93.38 84 LEU A C 1
ATOM 677 O O . LEU A 1 84 ? -0.860 0.705 0.759 1.00 93.38 84 LEU A O 1
ATOM 681 N N . ASP A 1 85 ? -2.718 -0.380 0.097 1.00 91.12 85 ASP A N 1
ATOM 682 C CA . ASP A 1 85 ? -2.113 -1.065 -1.050 1.00 91.12 85 ASP A CA 1
ATOM 683 C C . ASP A 1 85 ? -1.518 -0.076 -2.057 1.00 91.12 85 ASP A C 1
ATOM 685 O O . ASP A 1 85 ? -0.417 -0.287 -2.566 1.00 91.12 85 ASP A O 1
ATOM 689 N N . LYS A 1 86 ? -2.212 1.041 -2.325 1.00 93.25 86 LYS A N 1
ATOM 690 C CA . LYS A 1 86 ? -1.700 2.091 -3.217 1.00 93.25 86 LYS A CA 1
ATOM 691 C C . LYS A 1 86 ? -0.353 2.610 -2.728 1.00 93.25 86 LYS A C 1
ATOM 693 O O . LYS A 1 86 ? 0.596 2.691 -3.503 1.00 93.25 86 LYS A O 1
ATOM 698 N N . ARG A 1 87 ? -0.269 2.972 -1.448 1.00 94.25 87 ARG A N 1
ATOM 699 C CA . ARG A 1 87 ? 0.957 3.543 -0.897 1.00 94.25 87 ARG A CA 1
ATOM 700 C C . ARG A 1 87 ? 2.070 2.505 -0.810 1.00 94.25 87 ARG A C 1
ATOM 702 O O . ARG A 1 87 ? 3.225 2.858 -1.018 1.00 94.25 87 ARG A O 1
ATOM 709 N N . LEU A 1 88 ? 1.728 1.246 -0.540 1.00 91.69 88 LEU A N 1
ATOM 710 C CA . LEU A 1 88 ? 2.705 0.168 -0.541 1.00 91.69 88 LEU A CA 1
ATOM 711 C C . LEU A 1 88 ? 3.329 -0.034 -1.923 1.00 91.69 88 LEU A C 1
ATOM 713 O O . LEU A 1 88 ? 4.547 -0.101 -2.019 1.00 91.69 88 LEU A O 1
ATOM 717 N N . ARG A 1 89 ? 2.524 -0.039 -2.992 1.00 90.62 89 ARG A N 1
ATOM 718 C CA . ARG A 1 89 ? 3.020 -0.146 -4.377 1.00 90.62 89 ARG A CA 1
ATOM 719 C C . ARG A 1 89 ? 3.866 1.049 -4.810 1.00 90.62 89 ARG A C 1
ATOM 721 O O . ARG A 1 89 ? 4.791 0.886 -5.591 1.00 90.62 89 ARG A O 1
ATOM 728 N N . GLU A 1 90 ? 3.549 2.247 -4.319 1.00 91.56 90 GLU A N 1
ATOM 729 C CA . GLU A 1 90 ? 4.345 3.450 -4.595 1.00 91.56 90 GLU A CA 1
ATOM 730 C C . GLU A 1 90 ? 5.730 3.403 -3.938 1.00 91.56 90 GLU A C 1
ATOM 732 O O . GLU A 1 90 ? 6.686 3.926 -4.505 1.00 91.56 90 GLU A O 1
ATOM 737 N N . VAL A 1 91 ? 5.831 2.836 -2.732 1.00 92.31 91 VAL A N 1
ATOM 738 C CA . VAL A 1 91 ? 7.084 2.803 -1.959 1.00 92.31 91 VAL A CA 1
ATOM 739 C C . VAL A 1 91 ? 7.916 1.566 -2.278 1.00 92.31 91 VAL A C 1
ATOM 741 O O . VAL A 1 91 ? 9.135 1.666 -2.362 1.00 92.31 91 VAL A O 1
ATOM 744 N N . PHE A 1 92 ? 7.262 0.429 -2.504 1.00 90.94 92 PHE A N 1
ATOM 745 C CA . PHE A 1 92 ? 7.898 -0.856 -2.783 1.00 90.94 92 PHE A CA 1
ATOM 746 C C . PHE A 1 92 ? 7.464 -1.406 -4.146 1.00 90.94 92 PHE A C 1
ATOM 748 O O . PHE A 1 92 ? 6.911 -2.503 -4.207 1.00 90.94 92 PHE A O 1
ATOM 755 N N . PRO A 1 93 ? 7.680 -0.673 -5.254 1.00 87.25 93 PRO A N 1
ATOM 756 C CA . PRO A 1 93 ? 7.289 -1.152 -6.575 1.00 87.25 93 PRO A CA 1
ATOM 757 C C . PRO A 1 93 ? 7.954 -2.492 -6.901 1.00 87.25 93 PRO A C 1
ATOM 759 O O . PRO A 1 93 ? 7.282 -3.360 -7.435 1.00 87.25 93 PRO A O 1
ATOM 762 N N . GLU A 1 94 ? 9.206 -2.703 -6.484 1.00 84.44 94 GLU A N 1
ATOM 763 C CA . GLU A 1 94 ? 9.977 -3.941 -6.688 1.00 84.44 94 GLU A CA 1
ATOM 764 C C . GLU A 1 94 ? 9.318 -5.187 -6.075 1.00 84.44 94 GLU A C 1
ATOM 766 O O . GLU A 1 94 ? 9.427 -6.282 -6.616 1.00 84.44 94 GLU A O 1
ATOM 771 N N . SER A 1 95 ? 8.598 -5.036 -4.962 1.00 78.12 95 SER A N 1
ATOM 772 C CA . SER A 1 95 ? 7.937 -6.159 -4.283 1.00 78.12 95 SER A CA 1
ATOM 773 C C . SER A 1 95 ? 6.602 -6.540 -4.922 1.00 78.12 95 SER A C 1
ATOM 775 O O . SER A 1 95 ? 6.109 -7.648 -4.727 1.00 78.12 95 SER A O 1
ATOM 777 N N . PHE A 1 96 ? 6.006 -5.612 -5.677 1.00 77.81 96 PHE A N 1
ATOM 778 C CA . PHE A 1 96 ? 4.765 -5.812 -6.431 1.00 77.81 96 PHE A CA 1
ATOM 779 C C . PHE A 1 96 ? 5.000 -5.925 -7.941 1.00 77.81 96 PHE A C 1
ATOM 781 O O . PHE A 1 96 ? 4.062 -6.232 -8.679 1.00 77.81 96 PHE A O 1
ATOM 788 N N . ALA A 1 97 ? 6.229 -5.681 -8.397 1.00 64.69 97 ALA A N 1
ATOM 789 C CA . ALA A 1 97 ? 6.716 -5.998 -9.724 1.00 64.69 97 ALA A CA 1
ATOM 790 C C . ALA A 1 97 ? 6.866 -7.517 -9.790 1.00 64.69 97 ALA A C 1
ATOM 792 O O . ALA A 1 97 ? 7.901 -8.096 -9.481 1.00 64.69 97 ALA A O 1
ATOM 793 N N . ASP A 1 98 ? 5.733 -8.144 -10.072 1.00 53.12 98 ASP A N 1
ATOM 794 C CA . ASP A 1 98 ? 5.555 -9.482 -10.602 1.00 53.12 98 ASP A CA 1
ATOM 795 C C . ASP A 1 98 ? 6.880 -10.206 -10.932 1.00 53.12 98 ASP A C 1
ATOM 797 O O . ASP A 1 98 ? 7.488 -10.003 -11.984 1.00 53.12 98 ASP A O 1
ATOM 801 N N . LYS A 1 99 ? 7.313 -11.119 -10.049 1.00 49.38 99 LYS A N 1
ATOM 802 C CA . LYS A 1 99 ? 8.412 -12.072 -10.312 1.00 49.38 99 LYS A CA 1
ATOM 803 C C . LYS A 1 99 ? 8.058 -13.089 -11.425 1.00 49.38 99 LYS A C 1
ATOM 805 O O . LYS A 1 99 ? 8.691 -14.138 -11.510 1.00 49.38 99 LYS A O 1
ATOM 810 N N . SER A 1 100 ? 7.067 -12.802 -12.275 1.00 43.94 100 SER A N 1
ATOM 811 C CA . SER A 1 100 ? 6.684 -13.583 -13.460 1.00 43.94 100 SER A CA 1
ATOM 812 C C . SER A 1 100 ? 6.992 -12.881 -14.785 1.00 43.94 100 SER A C 1
ATOM 814 O O . SER A 1 100 ? 6.557 -13.355 -15.832 1.00 43.94 100 SER A O 1
ATOM 816 N N . VAL A 1 101 ? 7.803 -11.819 -14.788 1.00 41.66 101 VAL A N 1
ATOM 817 C CA . VAL A 1 101 ? 8.315 -11.238 -16.035 1.00 41.66 101 VAL A CA 1
ATOM 818 C C . VAL A 1 101 ? 9.830 -11.070 -15.954 1.00 41.66 101 VAL A C 1
ATOM 820 O O . VAL A 1 101 ? 10.372 -9.992 -15.733 1.00 41.66 101 VAL A O 1
ATOM 823 N N . VAL A 1 102 ? 10.540 -12.172 -16.208 1.00 43.72 102 VAL A N 1
ATOM 824 C CA . VAL A 1 102 ? 11.848 -12.103 -16.873 1.00 43.72 102 VAL A CA 1
ATOM 825 C C . VAL A 1 102 ? 11.582 -11.676 -18.318 1.00 43.72 102 VAL A C 1
ATOM 827 O O . VAL A 1 102 ? 11.647 -12.469 -19.247 1.00 43.72 102 VAL A O 1
ATOM 830 N N . GLU A 1 103 ? 11.214 -10.419 -18.504 1.00 44.06 103 GLU A N 1
ATOM 831 C CA . GLU A 1 103 ? 11.223 -9.758 -19.801 1.00 44.06 103 GLU A CA 1
ATOM 832 C C . GLU A 1 103 ? 11.684 -8.335 -19.537 1.00 44.06 103 GLU A C 1
ATOM 834 O O . GLU A 1 103 ? 10.889 -7.440 -19.291 1.00 44.06 103 GLU A O 1
ATOM 839 N N . GLU A 1 104 ? 13.008 -8.205 -19.443 1.00 47.97 104 GLU A N 1
ATOM 840 C CA . GLU A 1 104 ? 13.809 -7.058 -19.869 1.00 47.97 104 GLU A CA 1
ATOM 841 C C . GLU A 1 104 ? 12.996 -5.784 -20.172 1.00 47.97 104 GLU A C 1
ATOM 843 O O . GLU A 1 104 ? 12.906 -5.340 -21.318 1.00 47.97 104 GLU A O 1
ATOM 848 N N . GLU A 1 105 ? 12.405 -5.164 -19.143 1.00 47.47 105 GLU A N 1
ATOM 849 C CA . GLU A 1 105 ? 11.718 -3.889 -19.310 1.00 47.47 105 GLU A CA 1
ATOM 850 C C . GLU A 1 105 ? 12.787 -2.799 -19.350 1.00 47.47 105 GLU A C 1
ATOM 852 O O . GLU A 1 105 ? 13.134 -2.133 -18.374 1.00 47.47 105 GLU A O 1
ATOM 857 N N . LYS A 1 106 ? 13.378 -2.658 -20.538 1.00 51.91 106 LYS A N 1
ATOM 858 C CA . LYS A 1 106 ? 14.144 -1.484 -20.928 1.00 51.91 106 LYS A CA 1
ATOM 859 C C . LYS A 1 106 ? 13.335 -0.249 -20.507 1.00 51.91 106 LYS A C 1
ATOM 861 O O . LYS A 1 106 ? 12.166 -0.163 -20.887 1.00 51.91 106 LYS A O 1
ATOM 866 N N . PRO A 1 107 ? 13.925 0.714 -19.773 1.00 51.22 107 PRO A N 1
ATOM 867 C CA . PRO A 1 107 ? 13.185 1.846 -19.232 1.00 51.22 107 PRO A CA 1
ATOM 868 C C . PRO A 1 107 ? 12.430 2.546 -20.360 1.00 51.22 107 PRO A C 1
ATOM 870 O O . PRO A 1 107 ? 13.043 3.059 -21.302 1.00 51.22 107 PRO A O 1
ATOM 873 N N . GLN A 1 108 ? 11.097 2.534 -20.286 1.00 57.53 108 GLN A N 1
ATOM 874 C CA . GLN A 1 108 ? 10.266 3.253 -21.240 1.00 57.53 108 GLN A CA 1
ATOM 875 C C . GLN A 1 108 ? 10.611 4.745 -21.128 1.00 57.53 108 GLN A C 1
ATOM 877 O O . GLN A 1 108 ? 10.492 5.322 -20.039 1.00 57.53 108 GLN A O 1
ATOM 882 N N . PRO A 1 109 ? 11.074 5.404 -22.207 1.00 55.16 109 PRO A N 1
ATOM 883 C CA . PRO A 1 109 ? 11.323 6.831 -22.157 1.00 55.16 109 PRO A CA 1
ATOM 884 C C . PRO A 1 109 ? 9.982 7.527 -21.942 1.00 55.16 109 PRO A C 1
ATOM 886 O O . PRO A 1 109 ? 9.090 7.463 -22.787 1.00 55.16 109 PRO A O 1
ATOM 889 N N . ARG A 1 110 ? 9.839 8.188 -20.789 1.00 57.53 110 ARG A N 1
ATOM 890 C CA . ARG A 1 110 ? 8.700 9.059 -20.499 1.00 57.53 110 ARG A CA 1
ATOM 891 C C . ARG A 1 110 ? 8.586 10.064 -21.643 1.00 57.53 110 ARG A C 1
ATOM 893 O O . ARG A 1 110 ? 9.473 10.899 -21.818 1.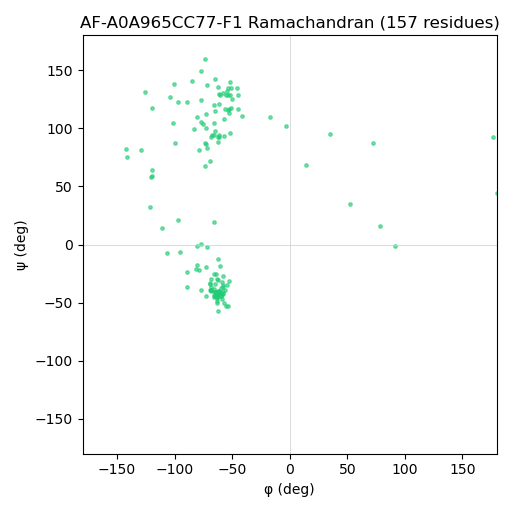00 57.53 110 ARG A O 1
ATOM 900 N N . THR A 1 111 ? 7.521 9.975 -22.433 1.00 53.69 111 THR A N 1
ATOM 901 C CA . THR A 1 111 ? 7.225 10.959 -23.473 1.00 53.69 111 THR A CA 1
ATOM 902 C C . THR A 1 111 ? 6.868 12.266 -22.780 1.00 53.69 111 THR A C 1
ATOM 904 O O . THR A 1 111 ? 5.734 12.471 -22.346 1.00 53.69 111 THR A O 1
ATOM 907 N N . ALA A 1 112 ? 7.858 13.140 -22.609 1.00 56.66 112 ALA A N 1
ATOM 908 C CA . ALA A 1 112 ? 7.603 14.522 -22.248 1.00 56.66 112 ALA A CA 1
ATOM 909 C C . ALA A 1 112 ? 6.707 15.126 -23.336 1.00 56.66 112 ALA A C 1
ATOM 911 O O . ALA A 1 112 ? 6.978 14.976 -24.528 1.00 56.66 112 ALA A O 1
ATOM 912 N N . ASN A 1 113 ? 5.622 15.775 -22.928 1.00 61.62 113 ASN A N 1
ATOM 913 C CA . ASN A 1 113 ? 4.716 16.460 -23.836 1.00 61.62 113 ASN A CA 1
ATOM 914 C C . ASN A 1 113 ? 5.453 17.679 -24.425 1.00 61.62 113 ASN A C 1
ATOM 916 O O . ASN A 1 113 ? 5.508 18.739 -23.802 1.00 61.62 113 ASN A O 1
ATOM 920 N N . VAL A 1 114 ? 6.101 17.501 -25.580 1.00 57.31 114 VAL A N 1
ATOM 921 C CA . VAL A 1 114 ? 6.847 18.557 -26.276 1.00 57.31 114 VAL A CA 1
ATOM 922 C C . VAL A 1 114 ? 5.845 19.491 -26.947 1.00 57.31 114 VAL A C 1
ATOM 924 O O . VAL A 1 114 ? 5.260 19.173 -27.980 1.00 57.31 114 VAL A O 1
ATOM 927 N N . VAL A 1 115 ? 5.648 20.659 -26.343 1.00 56.19 115 VAL A N 1
ATOM 928 C CA . VAL A 1 115 ? 4.912 21.777 -26.937 1.00 56.19 115 VAL A CA 1
ATOM 929 C C . VAL A 1 115 ? 5.856 22.433 -27.951 1.00 56.19 115 VAL A C 1
ATOM 931 O O . VAL A 1 115 ? 6.869 23.023 -27.581 1.00 56.19 115 VAL A O 1
ATOM 934 N N . ALA A 1 116 ? 5.597 22.208 -29.237 1.00 55.16 116 ALA A N 1
ATOM 935 C CA . ALA A 1 116 ? 6.514 22.520 -30.331 1.00 55.16 116 ALA A CA 1
ATOM 936 C C . ALA A 1 116 ? 6.797 24.027 -30.504 1.00 55.16 116 ALA A C 1
ATOM 938 O O . ALA A 1 116 ? 5.857 24.822 -30.502 1.00 55.16 116 ALA A O 1
ATOM 939 N N . PRO A 1 117 ? 8.037 24.430 -30.842 1.00 51.22 117 PRO A N 1
ATOM 940 C CA . PRO A 1 117 ? 8.251 25.542 -31.750 1.00 51.22 117 PRO A CA 1
ATOM 941 C C . PRO A 1 117 ? 8.302 25.003 -33.186 1.00 51.22 117 PRO A C 1
ATOM 943 O O . PRO A 1 117 ? 9.107 24.136 -33.524 1.00 51.22 117 PRO A O 1
ATOM 946 N N . ALA A 1 118 ? 7.419 25.520 -34.039 1.00 61.84 118 ALA A N 1
ATOM 947 C CA . ALA A 1 118 ? 7.389 25.229 -35.464 1.00 61.84 118 ALA A CA 1
ATOM 948 C C . ALA A 1 118 ? 8.653 25.780 -36.147 1.00 61.84 118 ALA A C 1
ATOM 950 O O . ALA A 1 118 ? 8.708 26.942 -36.545 1.00 61.84 118 ALA A O 1
ATOM 951 N N . THR A 1 119 ? 9.677 24.943 -36.302 1.00 57.44 119 THR A N 1
ATOM 952 C CA . THR A 1 119 ? 10.811 25.220 -37.184 1.00 57.44 119 THR A CA 1
ATOM 953 C C . THR A 1 119 ? 10.896 24.137 -38.254 1.00 57.44 119 THR A C 1
ATOM 955 O O . THR A 1 119 ? 11.026 22.949 -37.986 1.00 57.44 119 THR A O 1
ATOM 958 N N . ARG A 1 120 ? 10.729 24.601 -39.496 1.00 56.81 120 ARG A N 1
ATOM 959 C CA . ARG A 1 120 ? 10.828 23.912 -40.789 1.00 56.81 120 ARG A CA 1
ATOM 960 C C . ARG A 1 120 ? 11.574 22.569 -40.734 1.00 56.81 120 ARG A C 1
ATOM 962 O O . ARG A 1 120 ? 12.797 22.547 -40.617 1.00 56.81 120 ARG A O 1
ATOM 969 N N . SER A 1 121 ? 10.831 21.475 -40.899 1.00 57.34 121 SER A N 1
ATOM 970 C CA . SER A 1 121 ? 11.330 20.102 -41.011 1.00 57.34 121 SER A CA 1
ATOM 971 C C . SER A 1 121 ? 12.324 19.972 -42.169 1.00 57.34 121 SER A C 1
ATOM 973 O O . SER A 1 121 ? 11.940 19.765 -43.319 1.00 57.34 121 SER A O 1
ATOM 975 N N . VAL A 1 122 ? 13.618 20.117 -41.897 1.00 65.75 122 VAL A N 1
ATOM 976 C CA . VAL A 1 122 ? 14.655 19.724 -42.852 1.00 65.75 122 VAL A CA 1
ATOM 977 C C . VAL A 1 122 ? 14.810 18.217 -42.718 1.00 65.75 122 VAL A C 1
ATOM 979 O O . VAL A 1 122 ? 15.287 17.731 -41.693 1.00 65.75 122 VAL A O 1
ATOM 982 N N . ALA A 1 123 ? 14.372 17.475 -43.736 1.00 68.06 123 ALA A N 1
ATOM 983 C CA . ALA A 1 123 ? 14.552 16.031 -43.765 1.00 68.06 123 ALA A CA 1
ATOM 984 C C . ALA A 1 123 ? 16.051 15.701 -43.605 1.00 68.06 123 ALA A C 1
ATOM 986 O O . ALA A 1 123 ? 16.886 16.273 -44.320 1.00 68.06 123 ALA A O 1
ATOM 987 N N . PRO A 1 124 ? 16.424 14.814 -42.667 1.00 66.25 124 PRO A N 1
ATOM 988 C CA . PRO A 1 124 ? 17.816 14.446 -42.479 1.00 66.25 124 PRO A CA 1
ATOM 989 C C . PRO A 1 124 ? 18.351 13.796 -43.759 1.00 66.25 124 PRO A C 1
ATOM 991 O O . PRO A 1 124 ? 17.773 12.860 -44.301 1.00 66.25 124 PRO A O 1
ATOM 994 N N . LYS A 1 125 ? 19.500 14.278 -44.242 1.00 74.81 125 LYS A N 1
ATOM 995 C CA . LYS A 1 125 ? 20.142 13.800 -45.482 1.00 74.81 125 LYS A CA 1
ATOM 996 C C . LYS A 1 125 ? 20.766 12.399 -45.350 1.00 74.81 125 LYS A C 1
ATOM 998 O O . LYS A 1 125 ? 21.336 11.886 -46.307 1.00 74.81 125 LYS A O 1
ATOM 1003 N N . LYS A 1 126 ? 20.701 11.802 -44.156 1.00 80.38 126 LYS A N 1
ATOM 1004 C CA . LYS A 1 126 ? 21.245 10.483 -43.817 1.00 80.38 126 LYS A CA 1
ATOM 1005 C C . LYS A 1 126 ? 20.131 9.635 -43.207 1.00 80.38 126 LYS A C 1
ATOM 1007 O O . LYS A 1 126 ? 19.451 10.098 -42.296 1.00 80.38 126 LYS A O 1
ATOM 1012 N N . ILE A 1 127 ? 19.981 8.406 -43.695 1.00 81.69 127 ILE A N 1
ATOM 1013 C CA . ILE A 1 127 ? 18.998 7.432 -43.208 1.00 81.69 127 ILE A CA 1
ATOM 1014 C C . ILE A 1 127 ? 19.706 6.505 -42.222 1.00 81.69 127 ILE A C 1
ATOM 1016 O O . ILE A 1 127 ? 20.701 5.872 -42.574 1.00 81.69 127 ILE A O 1
ATOM 1020 N N . THR A 1 128 ? 19.210 6.425 -40.991 1.00 87.62 128 THR A N 1
ATOM 1021 C CA . THR A 1 128 ? 19.692 5.480 -39.979 1.00 87.62 128 THR A CA 1
ATOM 1022 C C . THR A 1 128 ? 18.692 4.340 -39.829 1.00 87.62 128 THR A C 1
ATOM 1024 O O . THR A 1 128 ? 17.500 4.566 -39.633 1.00 87.62 128 THR A O 1
ATOM 1027 N N . LEU A 1 129 ? 19.171 3.099 -39.938 1.00 87.00 129 LEU A N 1
ATOM 1028 C CA . LEU A 1 129 ? 18.338 1.915 -39.738 1.00 87.00 129 LEU A CA 1
ATOM 1029 C C . LEU A 1 129 ? 18.249 1.562 -38.253 1.00 87.00 129 LEU A C 1
ATOM 1031 O O . LEU A 1 129 ? 19.244 1.618 -37.530 1.00 87.00 129 LEU A O 1
ATOM 1035 N N . THR A 1 130 ? 17.069 1.141 -37.806 1.00 92.56 130 THR A N 1
ATOM 1036 C CA . THR A 1 130 ? 16.894 0.579 -36.462 1.00 92.56 130 THR A CA 1
ATOM 1037 C C . THR A 1 130 ? 17.484 -0.832 -36.376 1.00 92.56 130 THR A C 1
ATOM 1039 O O . THR A 1 130 ? 17.640 -1.530 -37.381 1.00 92.56 130 THR A O 1
ATOM 1042 N N . GLN A 1 131 ? 17.782 -1.300 -35.162 1.00 90.31 131 GLN A N 1
ATOM 1043 C CA . GLN A 1 131 ? 18.330 -2.646 -34.949 1.00 90.31 131 GLN A CA 1
ATOM 1044 C C . GLN A 1 131 ? 17.430 -3.746 -35.545 1.00 90.31 131 GLN A C 1
ATOM 1046 O O . GLN A 1 131 ? 17.922 -4.690 -36.165 1.00 90.31 131 GLN A O 1
ATOM 1051 N N . THR A 1 132 ? 16.108 -3.592 -35.434 1.00 92.69 132 THR A N 1
ATOM 1052 C CA . THR A 1 132 ? 15.118 -4.509 -36.020 1.00 92.69 132 THR A CA 1
ATOM 1053 C C . THR A 1 132 ? 15.170 -4.507 -37.547 1.00 92.69 132 THR A C 1
ATOM 1055 O O . THR A 1 132 ? 15.113 -5.561 -38.174 1.00 92.69 132 THR A O 1
ATOM 1058 N N . GLN A 1 133 ? 15.332 -3.333 -38.159 1.00 91.44 133 GLN A N 1
ATOM 1059 C CA . GLN A 1 133 ? 15.471 -3.179 -39.608 1.00 91.44 133 GLN A CA 1
ATOM 1060 C C . GLN A 1 133 ? 16.749 -3.846 -40.138 1.00 91.44 133 GLN A C 1
ATOM 1062 O O . GLN A 1 133 ? 16.716 -4.540 -41.153 1.00 91.44 133 GLN A O 1
ATOM 1067 N N . VAL A 1 134 ? 17.860 -3.710 -39.410 1.00 93.62 134 VAL A N 1
ATOM 1068 C CA . VAL A 1 134 ? 19.124 -4.404 -39.702 1.00 93.62 134 VAL A CA 1
ATOM 1069 C C . VAL A 1 134 ? 18.960 -5.922 -39.592 1.00 93.62 134 VAL A C 1
ATOM 1071 O O . VAL A 1 134 ? 19.425 -6.660 -40.464 1.00 93.62 134 VAL A O 1
ATOM 1074 N N . ALA A 1 135 ? 18.290 -6.402 -38.542 1.00 93.25 135 ALA A N 1
ATOM 1075 C CA . ALA A 1 135 ? 18.022 -7.824 -38.350 1.00 93.25 135 ALA A CA 1
ATOM 1076 C C . ALA A 1 135 ? 17.138 -8.399 -39.470 1.00 93.25 135 ALA A C 1
ATOM 1078 O O . ALA A 1 135 ? 17.419 -9.486 -39.978 1.00 93.25 135 ALA A O 1
ATOM 1079 N N . LEU A 1 136 ? 16.118 -7.655 -39.908 1.00 93.88 136 LEU A N 1
ATOM 1080 C CA . LEU A 1 136 ? 15.234 -8.069 -40.995 1.00 93.88 136 LEU A CA 1
ATOM 1081 C C . LEU A 1 136 ? 15.975 -8.154 -42.335 1.00 93.88 136 LEU A C 1
ATOM 1083 O O . LEU A 1 136 ? 15.854 -9.161 -43.029 1.00 93.88 136 LEU A O 1
ATOM 1087 N N . ALA A 1 137 ? 16.795 -7.153 -42.670 1.00 93.31 137 ALA A N 1
ATOM 1088 C CA . ALA A 1 137 ? 17.605 -7.164 -43.890 1.00 93.31 137 ALA A CA 1
ATOM 1089 C C . ALA A 1 137 ? 18.545 -8.383 -43.938 1.00 93.31 137 ALA A C 1
ATOM 1091 O O . ALA A 1 137 ? 18.620 -9.080 -44.952 1.00 93.31 137 ALA A O 1
ATOM 1092 N N . LYS A 1 138 ? 19.189 -8.706 -42.806 1.00 93.06 138 LYS A N 1
ATOM 1093 C CA . LYS A 1 138 ? 20.032 -9.904 -42.663 1.00 93.06 138 LYS A CA 1
ATOM 1094 C C . LYS A 1 138 ? 19.230 -11.198 -42.814 1.00 93.06 138 LYS A C 1
ATOM 1096 O O . LYS A 1 138 ? 19.672 -12.101 -43.520 1.00 93.06 138 LYS A O 1
ATOM 1101 N N . LYS A 1 139 ? 18.044 -11.280 -42.203 1.00 92.69 139 LYS A N 1
ATOM 1102 C CA . LYS A 1 139 ? 17.144 -12.441 -42.308 1.00 92.69 139 LYS A CA 1
ATOM 1103 C C . LYS A 1 139 ? 16.687 -12.683 -43.749 1.00 92.69 139 LYS A C 1
ATOM 1105 O O . LYS A 1 139 ? 16.642 -13.827 -44.187 1.00 92.69 139 LYS A O 1
ATOM 1110 N N . LEU A 1 140 ? 16.396 -11.612 -44.484 1.00 92.44 140 LEU A N 1
ATOM 1111 C CA . LEU A 1 140 ? 16.001 -11.659 -45.894 1.00 92.44 140 LEU A CA 1
ATOM 1112 C C . LEU A 1 140 ? 17.197 -11.801 -46.854 1.00 92.44 140 LEU A C 1
ATOM 1114 O O . LEU A 1 140 ? 16.991 -11.888 -48.061 1.00 92.44 140 LEU A O 1
ATOM 1118 N N . LYS A 1 141 ? 18.438 -11.837 -46.342 1.00 90.06 141 LYS A N 1
ATOM 1119 C CA . LYS A 1 141 ? 19.688 -11.850 -47.125 1.00 90.06 141 LYS A CA 1
ATOM 1120 C C . LYS A 1 141 ? 19.766 -10.718 -48.163 1.00 90.06 141 LYS A C 1
ATOM 1122 O O . LYS A 1 141 ? 20.340 -10.889 -49.236 1.00 90.06 141 LYS A O 1
ATOM 1127 N N . VAL A 1 142 ? 19.210 -9.552 -47.835 1.00 92.00 142 VAL A N 1
ATOM 1128 C CA . VAL A 1 142 ? 19.229 -8.360 -48.694 1.00 92.00 142 VAL A CA 1
ATOM 1129 C C . VAL A 1 142 ? 20.322 -7.400 -48.209 1.00 92.00 142 VAL A C 1
ATOM 1131 O O . VAL A 1 142 ? 20.451 -7.192 -46.998 1.00 92.00 142 VAL A O 1
ATOM 1134 N N . PRO A 1 143 ? 21.104 -6.777 -49.113 1.00 93.06 143 PRO A N 1
ATOM 1135 C CA . PRO A 1 143 ? 22.041 -5.722 -48.744 1.00 93.06 143 PRO A CA 1
ATOM 1136 C C . PRO A 1 143 ? 21.355 -4.590 -47.968 1.00 93.06 143 PRO A C 1
ATOM 1138 O O . PRO A 1 143 ? 20.306 -4.090 -48.379 1.00 93.06 143 PRO A O 1
ATOM 1141 N N . LEU A 1 144 ? 21.983 -4.145 -46.876 1.00 89.94 144 LEU A N 1
ATOM 1142 C CA . LEU A 1 144 ? 21.467 -3.071 -46.014 1.00 89.94 144 LEU A CA 1
ATOM 1143 C C . LEU A 1 144 ? 21.167 -1.780 -46.789 1.00 89.94 144 LEU A C 1
ATOM 1145 O O . LEU A 1 144 ? 20.171 -1.123 -46.508 1.00 89.94 144 LEU A O 1
ATOM 1149 N N . GLU A 1 145 ? 21.972 -1.474 -47.808 1.00 88.94 145 GLU A N 1
ATOM 1150 C CA . GLU A 1 145 ? 21.784 -0.338 -48.718 1.00 88.94 145 GLU A CA 1
ATOM 1151 C C . GLU A 1 145 ? 20.436 -0.377 -49.454 1.00 88.94 145 GLU A C 1
ATOM 1153 O O . GLU A 1 145 ? 19.713 0.618 -49.509 1.00 88.94 145 GLU A O 1
ATOM 1158 N N . LEU A 1 146 ? 20.065 -1.537 -50.006 1.00 89.88 146 LEU A N 1
ATOM 1159 C CA . LEU A 1 146 ? 18.806 -1.690 -50.741 1.00 89.88 146 LEU A CA 1
ATOM 1160 C C . LEU A 1 146 ? 17.606 -1.605 -49.800 1.00 89.88 146 LEU A C 1
ATOM 1162 O O . LEU A 1 146 ? 16.600 -0.976 -50.127 1.00 89.88 146 LEU A O 1
ATOM 1166 N N . TYR A 1 147 ? 17.738 -2.189 -48.610 1.00 92.25 147 TYR A N 1
ATOM 1167 C CA . TYR A 1 147 ? 16.708 -2.113 -47.585 1.00 92.25 147 TYR A CA 1
ATOM 1168 C C . TYR A 1 147 ? 16.506 -0.669 -47.091 1.00 92.25 147 TYR A C 1
ATOM 1170 O O . TYR A 1 147 ? 15.373 -0.197 -47.027 1.00 92.25 147 TYR A O 1
ATOM 1178 N N . ALA A 1 148 ? 17.589 0.074 -46.831 1.00 91.81 148 ALA A N 1
ATOM 1179 C CA . ALA A 1 148 ? 17.529 1.478 -46.419 1.00 91.81 148 ALA A CA 1
ATOM 1180 C C . ALA A 1 148 ? 16.852 2.376 -47.458 1.00 91.81 148 ALA A C 1
ATOM 1182 O O . ALA A 1 148 ? 16.025 3.212 -47.093 1.00 91.81 148 ALA A O 1
ATOM 1183 N N . ARG A 1 149 ? 17.138 2.169 -48.751 1.00 89.62 149 ARG A N 1
ATOM 1184 C CA . ARG A 1 149 ? 16.455 2.887 -49.838 1.00 89.62 149 ARG A CA 1
ATOM 1185 C C . ARG A 1 149 ? 14.948 2.645 -49.827 1.00 89.62 149 ARG A C 1
ATOM 1187 O O . ARG A 1 149 ? 14.187 3.600 -49.942 1.00 89.62 149 ARG A O 1
ATOM 1194 N N . LYS A 1 150 ? 14.515 1.392 -49.647 1.00 88.56 150 LYS A N 1
ATOM 1195 C CA . LYS A 1 150 ? 13.086 1.046 -49.633 1.00 88.56 150 LYS A CA 1
ATOM 1196 C C . LYS A 1 150 ? 12.359 1.600 -48.409 1.00 88.56 150 LYS A C 1
ATOM 1198 O O . LYS A 1 150 ? 11.236 2.080 -48.523 1.00 88.56 150 LYS A O 1
ATOM 1203 N N . VAL A 1 151 ? 13.011 1.565 -47.249 1.00 88.75 151 VAL A N 1
ATOM 1204 C CA . VAL A 1 151 ? 12.486 2.176 -46.021 1.00 88.75 151 VAL A CA 1
ATOM 1205 C C . VAL A 1 151 ? 12.326 3.685 -46.193 1.00 88.75 151 VAL A C 1
ATOM 1207 O O . VAL A 1 151 ? 11.283 4.223 -45.837 1.00 88.75 151 VAL A O 1
ATOM 1210 N N . ALA A 1 152 ? 13.314 4.357 -46.786 1.00 85.31 152 ALA A N 1
ATOM 1211 C CA . ALA A 1 152 ? 13.243 5.792 -47.039 1.00 85.31 152 ALA A CA 1
ATOM 1212 C C . ALA A 1 152 ? 12.121 6.168 -48.017 1.00 85.31 152 ALA A C 1
ATOM 1214 O O . ALA A 1 152 ? 11.400 7.127 -47.765 1.00 85.31 152 ALA A O 1
ATOM 1215 N N . GLU A 1 153 ? 11.925 5.387 -49.082 1.00 83.62 153 GLU A N 1
ATOM 1216 C CA . GLU A 1 153 ? 10.812 5.568 -50.024 1.00 83.62 153 GLU A CA 1
ATOM 1217 C C . GLU A 1 153 ? 9.438 5.427 -49.337 1.00 83.62 153 GLU A C 1
ATOM 1219 O O . GLU A 1 153 ? 8.531 6.219 -49.585 1.00 83.62 153 GLU A O 1
ATOM 1224 N N . GLY A 1 154 ? 9.285 4.462 -48.421 1.00 79.81 154 GLY A N 1
ATOM 1225 C CA . GLY A 1 154 ? 8.048 4.293 -47.648 1.00 79.81 154 GLY A CA 1
ATOM 1226 C C . GLY A 1 154 ? 7.807 5.412 -46.629 1.00 79.81 154 GLY A C 1
ATOM 1227 O O . GLY A 1 154 ? 6.667 5.807 -46.394 1.00 79.81 154 GLY A O 1
ATOM 1228 N N . MET A 1 155 ? 8.876 5.965 -46.049 1.00 75.75 155 MET A N 1
ATOM 1229 C CA . MET A 1 155 ? 8.791 7.084 -45.104 1.00 75.75 155 MET A CA 1
ATOM 1230 C C . MET A 1 155 ? 8.350 8.391 -45.771 1.00 75.75 155 MET A C 1
ATOM 1232 O O . MET A 1 155 ? 7.698 9.196 -45.116 1.00 75.75 155 MET A O 1
ATOM 1236 N N . THR A 1 156 ? 8.660 8.611 -47.054 1.00 69.69 156 THR A N 1
ATOM 1237 C CA . THR A 1 156 ? 8.212 9.818 -47.774 1.00 69.69 156 THR A CA 1
ATOM 1238 C C . THR A 1 156 ? 6.771 9.735 -48.272 1.00 69.69 156 THR A C 1
ATOM 1240 O O . THR A 1 156 ? 6.203 10.767 -48.608 1.00 69.69 156 THR A O 1
ATOM 1243 N N . GLN A 1 157 ? 6.182 8.537 -48.356 1.00 62.81 157 GLN A N 1
ATOM 1244 C CA . GLN A 1 157 ? 4.789 8.347 -48.790 1.00 62.81 157 GLN A CA 1
ATOM 1245 C C . GLN A 1 157 ? 3.768 8.395 -47.643 1.00 62.81 157 GLN A C 1
ATOM 1247 O O . GLN A 1 157 ? 2.605 8.689 -47.891 1.00 62.81 157 GLN A O 1
ATOM 1252 N N . ASN A 1 158 ? 4.190 8.124 -46.404 1.00 57.03 158 ASN A N 1
ATOM 1253 C CA . ASN A 1 158 ? 3.322 8.097 -45.216 1.00 57.03 158 ASN A CA 1
ATOM 1254 C C . ASN A 1 158 ? 3.335 9.413 -44.404 1.00 57.03 158 ASN A C 1
ATOM 1256 O O . ASN A 1 158 ? 3.034 9.390 -43.209 1.00 57.03 158 ASN A O 1
ATOM 1260 N N . GLY A 1 159 ? 3.730 10.531 -45.021 1.00 47.62 159 GLY A N 1
ATOM 1261 C CA . GLY A 1 159 ? 3.830 11.856 -44.394 1.00 47.62 159 GLY A CA 1
ATOM 1262 C C . GLY A 1 159 ? 2.814 12.848 -44.931 1.00 47.62 159 GLY A C 1
ATOM 1263 O O . GLY A 1 159 ? 2.571 12.819 -46.157 1.00 47.62 159 GLY A O 1
#

Radius of gyration: 39.8 Å; Cα contacts (8 Å, |Δi|>4): 51; chains: 1; bounding box: 36×40×150 Å

Sequence (159 aa):
KVERLANYKSPPLQNEQTDVKPDSVVQNPPAPAPVDTKALAWQDKNQWFGDPEHEEMTSFALGLHQKLVRLGVDPRSDEYYKRLDKRLREVFPESFADKSVVEEEKPQPRTANVVAPATRSVAPKKITLTQTQVALAKKLKVPLELYARKVAEGMTQNG

Solvent-accessible surface area (backbone atoms only — not comparable to full-atom values): 10653 Å² total; per-residue (Å²): 145,83,83,86,91,83,82,89,73,78,79,80,90,70,71,82,78,75,80,74,71,75,80,72,74,75,75,68,74,76,72,81,69,79,78,53,67,65,61,52,59,48,42,71,74,37,68,55,62,79,34,84,93,32,47,67,61,35,53,49,50,53,54,49,48,56,52,40,47,73,71,68,44,53,85,85,40,73,64,39,54,53,54,48,53,52,51,46,44,72,75,39,43,76,82,67,51,61,95,81,60,98,60,86,75,68,81,75,77,78,81,70,87,76,80,78,79,96,67,84,86,73,78,73,95,68,89,82,79,52,72,68,56,54,51,48,26,58,74,69,72,44,60,62,68,62,49,50,53,53,53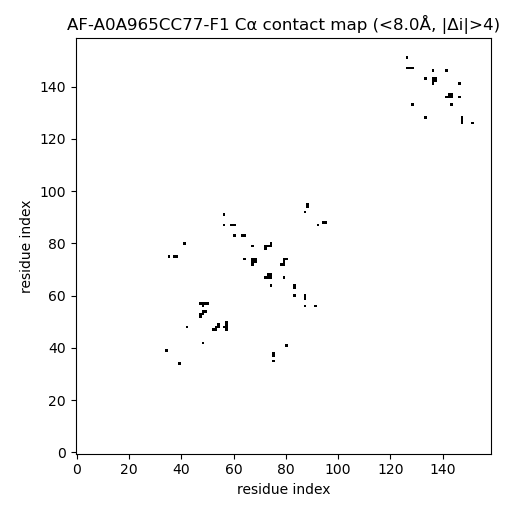,51,57,52,59,67,69,78,108